Protein AF-A0A392P854-F1 (afdb_monomer_lite)

Organism: NCBI:txid97028

InterPro domains:
  IPR001567 Peptidase M3A/M3B catalytic domain [PF01432] (4-126)
  IPR045090 Peptidase M3A/M3B [PTHR11804] (1-132)

Secondary structure (DSSP, 8-state):
---SSHHHHHHTTSTT-SHHHHHHHHHHHHHHHHHHHHHHHHHHHHHHHHHHTT-S-SPPTTTHHHHHHHHHHHHH---HHHHHHH--HHHHHHHHHHHHHHHH--EEEEEPPPTTS-SSTT--EEEEE-TT-

pLDDT: mean 90.58, std 7.36, range [54.78, 97.81]

Structure (mmCIF, N/CA/C/O backbone):
data_AF-A0A392P854-F1
#
_entry.id   AF-A0A392P854-F1
#
loop_
_atom_site.group_PDB
_atom_site.id
_atom_site.type_symbol
_atom_site.label_atom_id
_atom_site.label_alt_id
_atom_site.label_comp_id
_atom_site.label_asym_id
_atom_site.label_entity_id
_atom_site.label_seq_id
_atom_site.pdbx_PDB_ins_code
_atom_site.Cartn_x
_atom_site.Cartn_y
_atom_site.Cartn_z
_atom_site.occupancy
_atom_site.B_iso_or_equiv
_atom_site.auth_seq_id
_atom_site.auth_comp_id
_atom_site.auth_asym_id
_atom_site.auth_atom_id
_atom_site.pdbx_PDB_model_num
ATOM 1 N N . MET A 1 1 ? -30.033 -16.039 -14.183 1.00 54.78 1 MET A N 1
ATOM 2 C CA . MET A 1 1 ? -28.978 -15.694 -13.203 1.00 54.78 1 MET A CA 1
ATOM 3 C C . MET A 1 1 ? -29.279 -16.467 -11.928 1.00 54.78 1 MET A C 1
ATOM 5 O O . MET A 1 1 ? -30.317 -16.223 -11.338 1.00 54.78 1 MET A O 1
ATOM 9 N N . GLY A 1 2 ? -28.473 -17.480 -11.602 1.00 79.50 2 GLY A N 1
ATOM 10 C CA . GLY A 1 2 ? -28.755 -18.472 -10.547 1.00 79.50 2 GLY A CA 1
ATOM 11 C C . GLY A 1 2 ? -27.971 -18.265 -9.247 1.00 79.50 2 GLY A C 1
ATOM 12 O O . GLY A 1 2 ? -27.661 -19.241 -8.578 1.00 79.50 2 GLY A O 1
ATOM 13 N N . CYS A 1 3 ? -27.589 -17.025 -8.932 1.00 80.94 3 CYS A N 1
ATOM 14 C CA . CYS A 1 3 ? -26.903 -16.664 -7.686 1.00 80.94 3 CYS A CA 1
ATOM 15 C C . CYS A 1 3 ? -27.857 -15.851 -6.802 1.00 80.94 3 CYS A C 1
ATOM 17 O O . CYS A 1 3 ? -28.619 -15.037 -7.323 1.00 80.94 3 CYS A O 1
ATOM 19 N N . GLY A 1 4 ? -27.806 -16.056 -5.485 1.00 89.19 4 GLY A N 1
ATOM 20 C CA . GLY A 1 4 ? -28.710 -15.433 -4.514 1.00 89.19 4 GLY A CA 1
ATOM 21 C C . GLY A 1 4 ? -28.348 -13.992 -4.143 1.00 89.19 4 GLY A C 1
ATOM 22 O O . GLY A 1 4 ? -29.162 -13.287 -3.554 1.00 89.19 4 GLY A O 1
ATOM 23 N N . SER A 1 5 ? -27.142 -13.527 -4.484 1.00 92.19 5 SER A N 1
ATOM 24 C CA . SER A 1 5 ? -26.710 -12.140 -4.276 1.00 92.19 5 SER A CA 1
ATOM 25 C C . SER A 1 5 ? -25.592 -11.729 -5.237 1.00 92.19 5 SER A C 1
ATOM 27 O O . SER A 1 5 ? -24.921 -12.574 -5.837 1.00 92.19 5 SER A O 1
ATOM 29 N N . TYR A 1 6 ? -25.339 -10.420 -5.339 1.00 92.31 6 TYR A N 1
ATOM 30 C CA . TYR A 1 6 ? -24.180 -9.905 -6.075 1.00 92.31 6 TYR A CA 1
ATOM 31 C C . TYR A 1 6 ? -22.851 -10.380 -5.469 1.00 92.31 6 TYR A C 1
ATOM 33 O O . TYR A 1 6 ? -21.911 -10.662 -6.204 1.00 92.31 6 TYR A O 1
ATOM 41 N N . ALA A 1 7 ? -22.780 -10.542 -4.143 1.00 92.56 7 ALA A N 1
ATOM 42 C CA . ALA A 1 7 ? -21.583 -11.057 -3.482 1.00 92.56 7 ALA A CA 1
ATOM 43 C C . ALA A 1 7 ? -21.251 -12.486 -3.940 1.00 92.56 7 ALA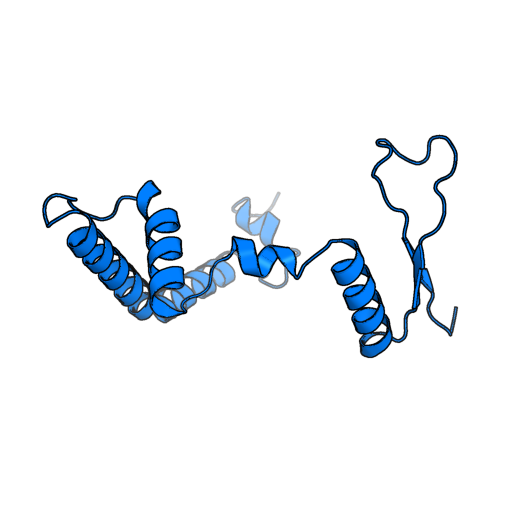 A C 1
ATOM 45 O O . ALA A 1 7 ? -20.091 -12.795 -4.197 1.00 92.56 7 ALA A O 1
ATOM 46 N N . GLU A 1 8 ? -22.257 -13.352 -4.098 1.00 92.00 8 GLU A N 1
ATOM 47 C CA . GLU A 1 8 ? -22.043 -14.703 -4.635 1.00 92.00 8 GLU A CA 1
ATOM 48 C C . GLU A 1 8 ? -21.548 -14.674 -6.079 1.00 92.00 8 GLU A C 1
ATOM 50 O O . GLU A 1 8 ? -20.646 -15.430 -6.429 1.00 92.00 8 GLU A O 1
ATOM 55 N N . LEU A 1 9 ? -22.097 -13.781 -6.904 1.00 92.06 9 LEU A N 1
ATOM 56 C CA . LEU A 1 9 ? -21.651 -13.611 -8.284 1.00 92.06 9 LEU A CA 1
ATOM 57 C C . LEU A 1 9 ? -20.194 -13.123 -8.354 1.00 92.06 9 LEU A C 1
ATOM 59 O O . LEU A 1 9 ? -19.403 -13.669 -9.118 1.00 92.06 9 LEU A O 1
ATOM 63 N N . ALA A 1 10 ? -19.841 -12.124 -7.543 1.00 92.31 10 ALA A N 1
ATOM 64 C CA . ALA A 1 10 ? -18.532 -11.478 -7.557 1.00 92.31 10 ALA A CA 1
ATOM 65 C C . ALA A 1 10 ? -17.408 -12.357 -6.986 1.00 92.31 10 ALA A C 1
ATOM 67 O O . ALA A 1 10 ? -16.269 -12.258 -7.433 1.00 92.31 10 ALA A O 1
ATOM 68 N N . VAL A 1 11 ? -17.706 -13.210 -5.999 1.00 93.12 11 VAL A N 1
ATOM 69 C CA . VAL A 1 11 ? -16.691 -14.049 -5.335 1.00 93.12 11 VAL A CA 1
ATOM 70 C C . VAL A 1 11 ? -16.467 -15.376 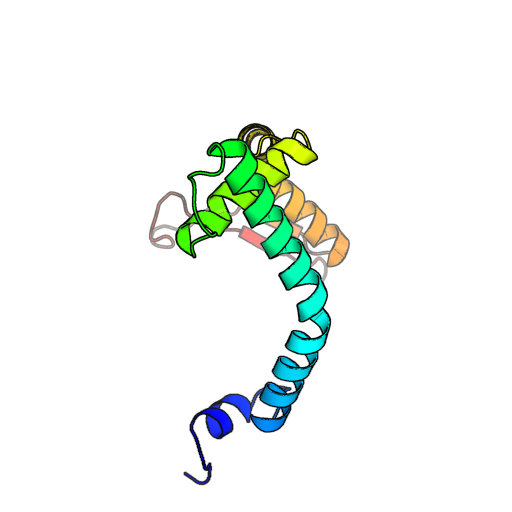-6.064 1.00 93.12 11 VAL A C 1
ATOM 72 O O . VAL A 1 11 ? -15.414 -15.986 -5.904 1.00 93.12 11 VAL A O 1
ATOM 75 N N . LYS A 1 12 ? -17.406 -15.809 -6.911 1.00 89.06 12 LYS A N 1
ATOM 76 C CA . LYS A 1 12 ? -17.329 -17.076 -7.649 1.00 89.06 12 LYS A CA 1
ATOM 77 C C . LYS A 1 12 ? -16.028 -17.307 -8.449 1.00 89.06 12 LYS A C 1
ATOM 79 O O . LYS A 1 12 ? -15.557 -18.440 -8.418 1.00 89.06 12 LYS A O 1
ATOM 84 N N . PRO A 1 13 ? -15.441 -16.319 -9.158 1.00 92.62 13 PRO A N 1
ATOM 85 C CA . PRO A 1 13 ? -14.167 -16.514 -9.859 1.00 92.62 13 PRO A CA 1
ATOM 86 C C . PRO A 1 13 ? -12.930 -16.369 -8.953 1.00 92.62 13 PRO A C 1
ATOM 88 O O . PRO A 1 13 ? -11.818 -16.641 -9.398 1.00 92.62 13 PRO A O 1
ATOM 91 N N . ASN A 1 14 ? -13.094 -15.925 -7.705 1.00 92.62 14 ASN A N 1
ATOM 92 C CA . ASN A 1 14 ? -11.985 -15.648 -6.794 1.00 92.62 14 ASN A CA 1
ATOM 93 C C . ASN A 1 14 ? -11.638 -16.887 -5.958 1.00 92.62 14 ASN A C 1
ATOM 95 O O . ASN A 1 14 ? -12.492 -17.730 -5.695 1.00 92.62 14 ASN A O 1
ATOM 99 N N . MET A 1 15 ? -10.413 -16.940 -5.421 1.00 92.44 15 MET A N 1
ATOM 100 C CA . MET A 1 15 ? -9.962 -18.041 -4.549 1.00 92.44 15 MET A CA 1
ATOM 101 C C . MET A 1 15 ? -10.902 -18.297 -3.359 1.00 92.44 15 MET A C 1
ATOM 103 O O . MET A 1 15 ? -11.135 -19.444 -2.987 1.00 92.44 15 MET A O 1
ATOM 107 N N . ALA A 1 16 ? -11.493 -17.240 -2.789 1.00 90.75 16 ALA A N 1
ATOM 108 C CA . ALA A 1 16 ? -12.403 -17.350 -1.649 1.00 90.75 16 ALA A CA 1
ATOM 109 C C . ALA A 1 16 ? -13.701 -18.123 -1.963 1.00 90.75 16 ALA A C 1
ATOM 111 O O . ALA A 1 16 ? -14.315 -18.648 -1.037 1.00 90.75 16 ALA A O 1
ATOM 112 N N . SER A 1 17 ? -14.107 -18.218 -3.238 1.00 86.12 17 SER A N 1
ATOM 113 C CA . SER A 1 17 ? -15.201 -19.044 -3.790 1.00 86.12 17 SER A CA 1
ATOM 114 C C . SER A 1 17 ? -16.628 -18.830 -3.241 1.00 86.12 17 SER A C 1
ATOM 116 O O . SER A 1 17 ? -17.598 -19.172 -3.914 1.00 86.12 17 SER A O 1
ATOM 118 N N . SER A 1 18 ? -16.807 -18.263 -2.043 1.00 93.06 18 SER A N 1
ATOM 119 C CA . SER A 1 18 ? -18.103 -18.029 -1.403 1.00 93.06 18 SER A CA 1
ATOM 120 C C . SER A 1 18 ? -18.072 -16.827 -0.449 1.00 93.06 18 SER A C 1
ATOM 122 O O . SER A 1 18 ? -17.122 -16.681 0.324 1.00 93.06 18 SER A O 1
ATOM 124 N N . PRO A 1 19 ? -19.144 -16.011 -0.388 1.00 94.06 19 PRO A N 1
ATOM 125 C CA . PRO A 1 19 ? -19.269 -14.935 0.598 1.00 94.06 19 PRO A CA 1
ATOM 126 C C . PRO A 1 19 ? -19.194 -15.411 2.053 1.00 94.06 19 PRO A C 1
ATOM 128 O O . PRO A 1 19 ? -18.756 -14.658 2.919 1.00 94.06 19 PRO A O 1
ATOM 131 N N . LYS A 1 20 ? -19.591 -16.661 2.338 1.00 93.94 20 LYS A N 1
ATOM 132 C CA . LYS A 1 20 ? -19.508 -17.225 3.695 1.00 93.94 20 LYS A CA 1
ATOM 133 C C . LYS A 1 20 ? -18.060 -17.348 4.164 1.00 93.94 20 LYS A C 1
ATOM 135 O O . LYS A 1 20 ? -17.774 -16.986 5.298 1.00 93.94 20 LYS A O 1
ATOM 140 N N . VAL A 1 21 ? -17.168 -17.800 3.278 1.00 95.00 21 VAL A N 1
ATOM 141 C CA . VAL A 1 21 ? -15.726 -17.931 3.548 1.00 95.00 21 VAL A CA 1
ATOM 142 C C . VAL A 1 21 ? -15.099 -16.556 3.780 1.00 95.00 21 VAL A C 1
ATOM 144 O O . VAL A 1 21 ? -14.307 -16.379 4.701 1.00 95.00 21 VAL A O 1
ATOM 147 N N . VAL A 1 22 ? -15.506 -15.555 2.991 1.00 95.25 22 VAL A N 1
ATOM 148 C CA . VAL A 1 22 ? -15.071 -14.163 3.186 1.00 95.25 22 VAL A CA 1
ATOM 149 C C . VAL A 1 22 ? -15.505 -13.650 4.561 1.00 95.25 22 VAL A C 1
ATOM 151 O O . VAL A 1 22 ? -14.689 -13.111 5.302 1.00 95.25 22 VAL A O 1
ATOM 154 N N . MET A 1 23 ? -16.773 -13.847 4.934 1.00 96.62 23 MET A N 1
ATOM 155 C CA . MET A 1 23 ? -17.290 -13.364 6.215 1.00 96.62 23 MET A CA 1
ATOM 156 C C . MET A 1 23 ? -16.625 -14.060 7.407 1.00 96.62 23 MET A C 1
ATOM 158 O O . MET A 1 23 ? -16.264 -13.392 8.373 1.00 96.62 23 MET A O 1
ATOM 162 N N . SER A 1 24 ? -16.424 -15.382 7.347 1.00 96.94 24 SER A N 1
ATOM 163 C CA . SER A 1 24 ? -15.727 -16.105 8.416 1.00 96.94 24 SER A CA 1
ATOM 164 C C . SER A 1 24 ? -14.294 -15.608 8.585 1.00 96.94 24 SER A C 1
ATOM 166 O O . SER A 1 24 ? -13.888 -15.338 9.712 1.00 96.94 24 SER A O 1
ATOM 168 N N . PHE A 1 25 ? -13.573 -15.400 7.478 1.00 96.38 25 PHE A N 1
ATOM 169 C CA . PHE A 1 25 ? -12.217 -14.855 7.497 1.00 96.38 25 PHE A CA 1
ATOM 170 C C . PHE A 1 25 ? -12.166 -13.465 8.151 1.00 96.38 25 PHE A C 1
ATOM 172 O O . PHE A 1 25 ? -11.362 -13.234 9.050 1.00 96.38 25 PHE A O 1
ATOM 179 N N . LEU A 1 26 ? -13.060 -12.549 7.758 1.00 97.19 26 LEU A N 1
ATOM 180 C CA . LEU A 1 26 ? -13.099 -11.193 8.318 1.00 97.19 26 LEU A CA 1
ATOM 181 C C . LEU A 1 26 ? -13.432 -11.186 9.815 1.00 97.19 26 LEU A C 1
ATOM 183 O O . LEU A 1 26 ? -12.822 -10.436 10.577 1.00 97.19 26 LEU A O 1
ATOM 187 N N . LEU A 1 27 ? -14.377 -12.024 10.251 1.00 97.81 27 LEU A N 1
ATOM 188 C CA . LEU A 1 27 ? -14.760 -12.124 11.661 1.00 97.81 27 LEU A CA 1
ATOM 189 C C . LEU A 1 27 ? -13.646 -12.731 12.518 1.00 97.81 27 LEU A C 1
ATOM 191 O O . LEU A 1 27 ? -13.422 -12.276 13.639 1.00 97.81 27 LEU A O 1
ATOM 195 N N . GLU A 1 28 ? -12.943 -13.741 12.012 1.00 97.69 28 GLU A N 1
ATOM 196 C CA . GLU A 1 28 ? -11.800 -14.338 12.701 1.00 97.69 28 GLU A CA 1
ATOM 197 C C . GLU A 1 28 ? -10.636 -13.348 12.798 1.00 97.69 28 GLU A C 1
ATOM 199 O O . GLU A 1 28 ? -10.106 -13.122 13.886 1.00 97.69 28 GLU A O 1
ATOM 204 N N . MET A 1 29 ? -10.314 -12.664 11.697 1.00 97.44 29 MET A N 1
ATOM 205 C CA . MET A 1 29 ? -9.283 -11.630 11.682 1.00 97.44 29 MET A CA 1
ATOM 206 C C . MET A 1 29 ? -9.617 -10.486 12.643 1.00 97.44 29 MET A C 1
ATOM 208 O O . MET A 1 29 ? -8.758 -10.080 13.421 1.00 97.44 29 MET A O 1
ATOM 212 N N . SER A 1 30 ? -10.873 -10.025 12.657 1.00 97.69 30 SER A N 1
ATOM 213 C CA . SER A 1 30 ? -11.351 -8.995 13.585 1.00 97.69 30 SER A CA 1
ATOM 214 C C . SER A 1 30 ? -11.149 -9.402 15.045 1.00 97.69 30 SER A C 1
ATOM 216 O O . SER A 1 30 ? -10.616 -8.610 15.821 1.00 97.69 30 SER A O 1
ATOM 218 N N . LYS A 1 31 ? -11.486 -10.647 15.412 1.00 97.69 31 LYS A N 1
ATOM 219 C CA . LYS A 1 31 ? -11.247 -11.174 16.765 1.00 97.69 31 LYS A CA 1
ATOM 220 C C . LYS A 1 31 ? -9.760 -11.197 17.118 1.00 97.69 31 LYS A C 1
ATOM 222 O O . LYS A 1 31 ? -9.403 -10.813 18.227 1.00 97.69 31 LYS A O 1
ATOM 227 N N . MET A 1 32 ? -8.897 -11.605 16.185 1.00 97.31 32 MET A N 1
ATOM 228 C CA . MET A 1 32 ? -7.449 -11.663 16.413 1.00 97.31 32 MET A CA 1
ATOM 229 C C . MET A 1 32 ? -6.834 -10.278 16.657 1.00 97.31 32 MET A C 1
ATOM 231 O O . MET A 1 32 ? -5.991 -10.130 17.541 1.00 97.31 32 MET A O 1
ATOM 235 N N . VAL A 1 33 ? -7.260 -9.253 15.911 1.00 97.50 33 VAL A N 1
ATOM 236 C CA . VAL A 1 33 ? -6.683 -7.899 16.026 1.00 97.50 33 VAL A CA 1
ATOM 237 C C . VAL A 1 33 ? -7.359 -7.021 17.085 1.00 97.50 33 VAL A C 1
ATOM 239 O O . VAL A 1 33 ? -6.803 -5.986 17.451 1.00 97.50 33 VAL A O 1
ATOM 242 N N . GLN A 1 34 ? -8.525 -7.415 17.613 1.00 97.50 34 GLN A N 1
ATOM 243 C CA . GLN A 1 34 ? -9.346 -6.587 18.510 1.00 97.50 34 GLN A CA 1
ATOM 244 C C . GLN A 1 34 ? -8.583 -6.087 19.743 1.00 97.50 34 GLN A C 1
ATOM 246 O O . GLN A 1 34 ? -8.670 -4.905 20.089 1.00 97.50 34 GLN A O 1
ATOM 251 N N . ALA A 1 35 ? -7.832 -6.972 20.403 1.00 97.25 35 ALA A N 1
ATOM 252 C CA . ALA A 1 35 ? -7.087 -6.624 21.609 1.00 97.25 35 ALA A CA 1
ATOM 253 C C . ALA A 1 35 ? -6.028 -5.548 21.323 1.00 97.25 35 ALA A C 1
ATOM 255 O O . ALA A 1 35 ? -5.956 -4.547 22.036 1.00 97.25 35 ALA A O 1
ATOM 256 N N . LYS A 1 36 ? -5.264 -5.713 20.235 1.00 96.38 36 LYS A N 1
ATOM 257 C CA . LYS A 1 36 ? -4.232 -4.757 19.812 1.00 96.38 36 LYS A CA 1
ATOM 258 C C . LYS A 1 36 ? -4.823 -3.431 19.349 1.00 96.38 36 LYS A C 1
ATOM 260 O O . LYS A 1 36 ? -4.359 -2.384 19.778 1.00 96.38 36 LYS A O 1
ATOM 265 N N . SER A 1 37 ? -5.900 -3.467 18.570 1.00 94.31 37 SER A N 1
ATOM 266 C CA . SER A 1 37 ? -6.602 -2.254 18.136 1.00 94.31 37 SER A CA 1
ATOM 267 C C . SER A 1 37 ? -7.143 -1.445 19.324 1.00 94.31 37 SER A C 1
ATOM 269 O O . SER A 1 37 ? -7.018 -0.223 19.357 1.00 94.31 37 SER A O 1
ATOM 271 N N . THR A 1 38 ? -7.682 -2.119 20.345 1.00 95.38 38 THR A N 1
ATOM 272 C CA . THR A 1 38 ? -8.172 -1.456 21.565 1.00 95.38 38 THR A CA 1
ATOM 273 C C . THR A 1 38 ? -7.023 -0.858 22.384 1.00 95.38 38 THR A C 1
ATOM 275 O O . THR A 1 38 ? -7.152 0.241 22.925 1.00 95.38 38 THR A O 1
ATOM 278 N N . GLU A 1 39 ? -5.888 -1.558 22.473 1.00 95.19 39 GLU A N 1
ATOM 279 C CA . GLU A 1 39 ? -4.662 -1.049 23.098 1.00 95.19 39 GLU A CA 1
ATOM 280 C C . GLU A 1 39 ? -4.180 0.235 22.401 1.00 95.19 39 GLU A C 1
ATOM 282 O O . GLU A 1 39 ? -3.992 1.257 23.061 1.00 95.19 39 GLU A O 1
ATOM 287 N N . GLU A 1 40 ? -4.069 0.218 21.071 1.00 93.12 40 GLU A N 1
ATOM 288 C CA . GLU A 1 40 ? -3.643 1.365 20.262 1.00 93.12 40 GLU A CA 1
ATOM 289 C C . GLU A 1 40 ? -4.594 2.563 20.392 1.00 93.12 40 GLU A C 1
ATOM 291 O O . GLU A 1 40 ? -4.144 3.689 20.618 1.00 93.12 40 GLU A O 1
ATOM 296 N N . LEU A 1 41 ? -5.910 2.335 20.345 1.00 92.38 41 LEU A N 1
ATOM 297 C CA . LEU A 1 41 ? -6.910 3.395 20.506 1.00 92.38 41 LEU A CA 1
ATOM 298 C C . LEU A 1 41 ? -6.817 4.063 21.887 1.00 92.38 41 LEU A C 1
ATOM 300 O O . LEU A 1 41 ? -6.903 5.290 22.012 1.00 92.38 41 LEU A O 1
ATOM 304 N N . ASN A 1 42 ? -6.610 3.264 22.937 1.00 92.75 42 ASN A N 1
ATOM 305 C CA . ASN A 1 42 ? -6.431 3.768 24.295 1.00 92.75 42 ASN A CA 1
ATOM 306 C C . ASN A 1 42 ? -5.138 4.579 24.431 1.00 92.75 42 ASN A C 1
ATOM 308 O O . ASN A 1 42 ? -5.138 5.618 25.096 1.00 92.75 42 ASN A O 1
ATOM 312 N N . LEU A 1 43 ? -4.050 4.136 23.797 1.00 92.19 43 LEU A N 1
ATOM 313 C CA . LEU A 1 43 ? -2.787 4.872 23.761 1.00 92.19 43 LEU A CA 1
ATOM 314 C C . LEU A 1 43 ? -2.945 6.225 23.056 1.00 92.19 43 LEU A C 1
ATOM 316 O O . LEU A 1 43 ? -2.550 7.246 23.617 1.00 92.19 43 LEU A O 1
ATOM 320 N N . LEU A 1 44 ? -3.595 6.259 21.889 1.00 92.50 44 LEU A N 1
ATOM 321 C CA . LEU A 1 44 ? -3.873 7.502 21.162 1.00 92.50 44 LEU A CA 1
ATOM 322 C C . LEU A 1 44 ? -4.770 8.451 21.963 1.00 92.50 44 LEU A C 1
ATOM 324 O O . LEU A 1 44 ? -4.510 9.653 22.019 1.00 92.50 44 LEU A O 1
ATOM 328 N N . THR A 1 45 ? -5.793 7.919 22.634 1.00 91.19 45 THR A N 1
ATOM 329 C CA . THR A 1 45 ? -6.695 8.716 23.478 1.00 91.19 45 THR A CA 1
ATOM 330 C C . THR A 1 45 ? -5.950 9.339 24.661 1.00 91.19 45 THR A C 1
ATOM 332 O O . THR A 1 45 ? -6.135 10.522 24.952 1.00 91.19 45 THR A O 1
ATOM 335 N N . LYS A 1 46 ? -5.070 8.578 25.327 1.00 90.88 46 LYS A N 1
ATOM 336 C CA . LYS A 1 46 ? -4.208 9.098 26.402 1.00 90.88 46 LYS A CA 1
ATOM 337 C C . LYS A 1 46 ? -3.262 10.176 25.883 1.00 90.88 46 LYS A C 1
ATOM 339 O O . LYS A 1 46 ? -3.232 11.270 26.438 1.00 90.88 46 LYS A O 1
ATOM 344 N N . PHE A 1 47 ? -2.583 9.910 24.770 1.00 91.56 47 PHE A N 1
ATOM 345 C CA . PHE A 1 47 ? -1.659 10.855 24.150 1.00 91.56 47 PHE A CA 1
ATOM 346 C C . PHE A 1 47 ? -2.344 12.174 23.757 1.00 91.56 47 PHE A C 1
ATOM 348 O O . PHE A 1 47 ? -1.818 13.258 24.009 1.00 91.56 47 PHE A O 1
ATOM 355 N N . LYS A 1 48 ? -3.567 12.110 23.214 1.00 91.00 48 LYS A N 1
ATOM 356 C CA . LYS A 1 48 ? -4.394 13.295 22.950 1.00 91.00 48 LYS A CA 1
ATOM 357 C C . LYS A 1 48 ? -4.693 14.080 24.232 1.00 91.00 48 LYS A C 1
ATOM 359 O O . LYS A 1 48 ? -4.531 15.300 24.251 1.00 91.00 48 LYS A O 1
ATOM 364 N N . ARG A 1 49 ? -5.114 13.404 25.307 1.00 89.50 49 ARG A N 1
ATOM 365 C CA . ARG A 1 49 ? -5.434 14.050 26.595 1.00 89.50 49 ARG A CA 1
ATOM 366 C C . ARG A 1 49 ? -4.220 14.734 27.220 1.00 89.50 49 ARG A C 1
ATOM 368 O O . ARG A 1 49 ? -4.363 15.845 27.726 1.00 89.50 49 ARG A O 1
ATOM 375 N N . GLU A 1 50 ? -3.044 14.119 27.129 1.00 89.19 50 GLU A N 1
ATOM 376 C CA . GLU A 1 50 ? -1.778 14.704 27.584 1.00 89.19 50 GLU A CA 1
ATOM 377 C C . GLU A 1 50 ? -1.433 15.987 26.816 1.00 89.19 50 GLU A C 1
ATOM 379 O O . GLU A 1 50 ? -1.035 16.982 27.418 1.00 89.19 50 GLU A O 1
ATOM 384 N N . LYS A 1 51 ? -1.631 16.001 25.492 1.00 87.38 51 LYS A N 1
ATOM 385 C CA . LYS A 1 51 ? -1.294 17.152 24.637 1.00 87.38 51 LYS A CA 1
ATOM 386 C C . LYS A 1 51 ? -2.303 18.297 24.706 1.00 87.38 51 LYS A C 1
ATOM 388 O O . LYS A 1 51 ? -1.907 19.448 24.563 1.00 87.38 51 LYS A O 1
ATOM 393 N N . CYS A 1 52 ? -3.581 18.002 24.932 1.00 83.62 52 CYS A N 1
ATOM 394 C CA . CYS A 1 52 ? -4.650 19.004 24.986 1.00 83.62 52 CYS A CA 1
ATOM 395 C C . CYS A 1 52 ? -5.055 19.407 26.415 1.00 83.62 52 CYS A C 1
ATOM 397 O O . CYS A 1 52 ? -6.018 20.147 26.574 1.00 83.62 52 CYS A O 1
ATOM 399 N N . GLY A 1 53 ? -4.362 18.933 27.457 1.00 69.94 53 GLY A N 1
ATOM 400 C CA . GLY A 1 53 ? -4.623 19.350 28.839 1.00 69.94 53 GLY A CA 1
ATOM 401 C C . GLY A 1 53 ? -5.935 18.817 29.426 1.00 69.94 53 GLY A C 1
ATOM 402 O O . GLY A 1 53 ? -6.666 19.565 30.065 1.00 69.94 53 GLY A O 1
ATOM 403 N N . HIS A 1 54 ? -6.249 17.533 29.211 1.00 64.81 54 HIS A N 1
ATOM 404 C CA . HIS A 1 54 ? -7.456 16.828 29.696 1.00 64.81 54 HIS A CA 1
ATOM 405 C C . HIS A 1 54 ? -8.821 17.386 29.231 1.00 64.81 54 HIS A C 1
ATOM 407 O O . HIS A 1 54 ? -9.833 16.711 29.401 1.00 64.81 54 HIS A O 1
ATOM 413 N N . SER A 1 55 ? -8.867 18.547 28.574 1.00 65.38 55 SER A N 1
ATOM 414 C CA . SER A 1 55 ? -10.077 19.165 28.010 1.00 65.38 55 SER A CA 1
ATOM 415 C C . SER A 1 55 ? -10.405 18.698 26.584 1.00 65.38 55 SER A C 1
ATOM 417 O O . SER A 1 55 ? -11.485 18.978 26.074 1.00 65.38 55 SER A O 1
ATOM 419 N N . GLY A 1 56 ? -9.502 17.947 25.941 1.00 64.19 56 GLY A N 1
ATOM 420 C CA . GLY A 1 56 ? -9.605 17.532 24.533 1.00 64.19 56 GLY A CA 1
ATOM 421 C C . GLY A 1 56 ? -10.684 16.490 24.196 1.00 64.19 56 GLY A C 1
ATOM 422 O O . GLY A 1 56 ? -10.812 16.124 23.026 1.00 64.19 56 GLY A O 1
ATOM 423 N N . GLY A 1 57 ? -11.449 16.007 25.180 1.00 76.56 57 GLY A N 1
ATOM 424 C CA . GLY A 1 57 ? -12.498 15.002 24.982 1.00 76.56 57 GLY A CA 1
ATOM 425 C C . GLY A 1 57 ? -11.983 13.662 24.440 1.00 76.56 57 GLY A C 1
ATOM 426 O O . GLY A 1 57 ? -10.791 13.350 24.517 1.00 76.56 57 GLY A O 1
ATOM 427 N N . ASP A 1 58 ? -12.896 12.855 23.901 1.00 84.12 58 ASP A N 1
ATOM 428 C CA . ASP A 1 58 ? -12.569 11.558 23.301 1.00 84.12 58 ASP A CA 1
ATOM 429 C C . ASP A 1 58 ? -11.951 11.703 21.904 1.00 84.12 58 ASP A C 1
ATOM 431 O O . ASP A 1 58 ? -12.079 12.739 21.240 1.00 84.12 58 ASP A O 1
ATOM 435 N N . LEU A 1 59 ? -11.238 10.665 21.460 1.00 88.56 59 LEU A N 1
ATOM 436 C CA . LEU A 1 59 ? -10.655 10.611 20.121 1.00 88.56 59 LEU A CA 1
ATOM 437 C C . LEU A 1 59 ? -11.775 10.583 19.071 1.00 88.56 59 LEU A C 1
ATOM 439 O O . LEU A 1 59 ? -12.691 9.764 19.149 1.00 88.56 59 LEU A O 1
ATOM 443 N N . ARG A 1 60 ? -11.718 11.488 18.092 1.00 90.94 60 ARG A N 1
ATOM 444 C CA . ARG A 1 60 ? -12.668 11.535 16.974 1.00 90.94 60 ARG A CA 1
ATOM 445 C C . ARG A 1 60 ? -12.044 10.903 15.727 1.00 90.94 60 ARG A C 1
ATOM 447 O O . ARG A 1 60 ? -10.822 10.886 15.612 1.00 90.94 60 ARG A O 1
ATOM 454 N N . PRO A 1 61 ? -12.845 10.443 14.752 1.00 90.12 61 PRO A N 1
ATOM 455 C CA . PRO A 1 61 ? -12.313 9.789 13.552 1.00 90.12 61 PRO A CA 1
ATOM 456 C C . PRO A 1 61 ? -11.311 10.633 12.744 1.00 90.12 61 PRO A C 1
ATOM 458 O O . PRO A 1 61 ? -10.409 10.089 12.121 1.00 90.12 61 PRO A O 1
ATOM 461 N N . TRP A 1 62 ? -11.428 11.965 12.767 1.00 90.00 62 TRP A N 1
ATOM 462 C CA . TRP A 1 62 ? -10.485 12.866 12.086 1.00 90.00 62 TRP A CA 1
ATOM 463 C C . TRP A 1 62 ? -9.191 13.126 12.878 1.00 90.00 62 TRP A C 1
ATOM 465 O O . TRP A 1 62 ? -8.230 13.651 12.320 1.00 90.00 62 TRP A O 1
ATOM 475 N N . ASP A 1 63 ? -9.152 12.768 14.164 1.00 91.44 63 ASP A N 1
ATOM 476 C CA . ASP A 1 63 ? -7.995 12.979 15.039 1.00 91.44 63 ASP A CA 1
ATOM 477 C C . ASP A 1 63 ? -6.935 11.880 14.851 1.00 91.44 63 ASP A C 1
ATOM 479 O O . ASP A 1 63 ? -5.738 12.123 15.017 1.00 91.44 63 ASP A O 1
ATOM 483 N N . GLU A 1 64 ? -7.364 10.664 14.508 1.00 91.00 64 GLU A N 1
ATOM 484 C CA . GLU A 1 64 ? -6.544 9.450 14.544 1.00 91.00 64 GLU A CA 1
ATOM 485 C C . GLU A 1 64 ? -5.224 9.594 13.775 1.00 91.00 64 GLU A C 1
ATOM 487 O O . GLU A 1 64 ? -4.151 9.377 14.343 1.00 91.00 64 GLU A O 1
ATOM 492 N N . ALA A 1 65 ? -5.275 10.025 12.511 1.00 91.88 65 ALA A N 1
ATOM 493 C CA . ALA A 1 65 ? -4.086 10.160 11.667 1.00 91.88 65 ALA A CA 1
ATOM 494 C C . ALA A 1 65 ? -3.091 11.201 12.212 1.00 91.88 65 ALA A C 1
ATOM 496 O O . ALA A 1 65 ? -1.873 10.983 12.195 1.00 91.88 65 ALA A O 1
ATOM 497 N N . TYR A 1 66 ? -3.604 12.316 12.736 1.00 91.75 66 TYR A N 1
ATOM 498 C CA . TYR A 1 66 ? -2.790 13.395 13.288 1.00 91.75 66 TYR A CA 1
ATOM 499 C C . TYR A 1 66 ? -2.048 12.947 14.553 1.00 91.75 66 TYR A C 1
ATOM 501 O O . TYR A 1 66 ? -0.816 13.018 14.616 1.00 91.75 66 TYR A O 1
ATOM 509 N N . TYR A 1 67 ? -2.773 12.409 15.541 1.00 92.50 67 TYR A N 1
ATOM 510 C CA . TYR A 1 67 ? -2.158 11.959 16.792 1.00 92.50 67 TYR A CA 1
ATOM 511 C C . TYR A 1 67 ? -1.289 10.718 16.597 1.00 92.50 67 TYR A C 1
ATOM 513 O O . TYR A 1 67 ? -0.257 10.619 17.254 1.00 92.50 67 TYR A O 1
ATOM 521 N N . THR A 1 68 ? -1.621 9.826 15.659 1.00 92.38 68 THR A N 1
ATOM 522 C CA . THR A 1 68 ? -0.757 8.688 15.307 1.00 92.38 68 THR A CA 1
ATOM 523 C C . THR A 1 68 ? 0.592 9.161 14.783 1.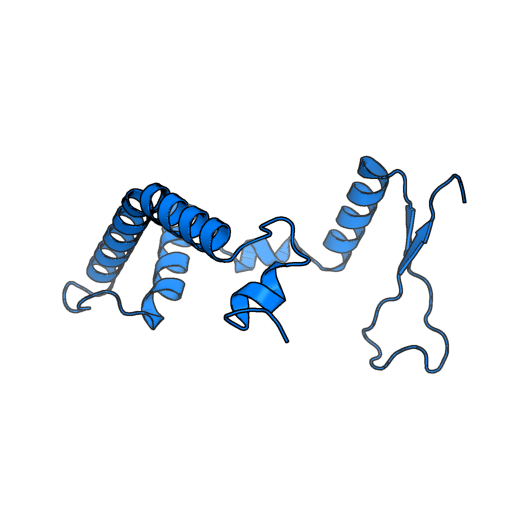00 92.38 68 THR A C 1
ATOM 525 O O . THR A 1 68 ? 1.633 8.662 15.211 1.00 92.38 68 THR A O 1
ATOM 528 N N . THR A 1 69 ? 0.598 10.153 13.892 1.00 90.25 69 THR A N 1
ATOM 529 C CA . THR A 1 69 ? 1.836 10.709 13.330 1.00 90.25 69 THR A CA 1
ATOM 530 C C . THR A 1 69 ? 2.666 11.392 14.415 1.00 90.25 69 THR A C 1
ATOM 532 O O . THR A 1 69 ? 3.859 11.116 14.553 1.00 90.25 69 THR A O 1
ATOM 535 N N . MET A 1 70 ? 2.031 12.220 15.248 1.00 90.44 70 MET A N 1
ATOM 536 C CA . MET A 1 70 ? 2.705 12.915 16.345 1.00 90.44 70 MET A CA 1
ATOM 537 C C . MET A 1 70 ? 3.236 11.943 17.414 1.00 90.44 70 MET A C 1
ATOM 539 O O . MET A 1 70 ? 4.346 12.130 17.920 1.00 90.44 70 MET A O 1
ATOM 543 N N . MET A 1 71 ? 2.489 10.882 17.734 1.00 91.06 71 MET A N 1
ATOM 544 C CA . MET A 1 71 ? 2.914 9.842 18.672 1.00 91.06 71 MET A CA 1
ATOM 545 C C . MET A 1 71 ? 4.111 9.068 18.113 1.00 91.06 71 MET A C 1
ATOM 547 O O . MET A 1 71 ? 5.126 8.955 18.796 1.00 91.06 71 MET A O 1
ATOM 551 N N . LYS A 1 72 ? 4.047 8.605 16.856 1.00 89.50 72 LYS A N 1
ATOM 552 C CA . LYS A 1 72 ? 5.163 7.910 16.193 1.00 89.50 72 LYS A CA 1
ATOM 553 C C . LYS A 1 72 ? 6.415 8.779 16.139 1.00 89.50 72 LYS A C 1
ATOM 555 O O . LYS A 1 72 ? 7.494 8.301 16.477 1.00 89.50 72 LYS A O 1
ATOM 560 N N . SER A 1 73 ? 6.277 10.054 15.778 1.00 88.06 73 SER A N 1
ATOM 561 C CA . SER A 1 73 ? 7.412 10.981 15.756 1.00 88.06 73 SER A CA 1
ATOM 562 C C . SER A 1 73 ? 8.017 11.175 17.153 1.00 88.06 73 SER A C 1
ATOM 564 O O . SER A 1 73 ? 9.237 11.145 17.300 1.00 88.06 73 SER A O 1
ATOM 566 N N . SER A 1 74 ? 7.182 11.254 18.197 1.00 86.88 74 SER A N 1
ATOM 567 C CA . SER A 1 74 ? 7.640 11.369 19.591 1.00 86.88 74 SER A CA 1
ATOM 568 C C . SER A 1 74 ? 8.364 10.109 20.086 1.00 86.88 74 SER A C 1
ATOM 570 O O . SER A 1 74 ? 9.389 10.214 20.756 1.00 86.88 74 SER A O 1
ATOM 572 N N . VAL A 1 75 ? 7.849 8.919 19.754 1.00 86.88 75 VAL A N 1
ATOM 573 C CA . VAL A 1 75 ? 8.398 7.626 20.204 1.00 86.88 75 VAL A CA 1
ATOM 574 C C . VAL A 1 75 ? 9.687 7.278 19.461 1.00 86.88 75 VAL A C 1
ATOM 576 O O . VAL A 1 75 ? 10.684 6.921 20.084 1.00 86.88 75 VAL A O 1
ATOM 579 N N . TYR A 1 76 ? 9.683 7.397 18.134 1.00 85.75 76 TYR A N 1
ATOM 580 C CA . TYR A 1 76 ? 10.797 6.965 17.288 1.00 85.75 76 TYR A CA 1
ATOM 581 C C . TYR A 1 76 ? 11.809 8.075 16.995 1.00 85.75 76 TYR A C 1
ATOM 583 O O . TYR A 1 76 ? 12.816 7.808 16.345 1.00 85.75 76 TYR A O 1
ATOM 591 N N . LYS A 1 77 ? 11.555 9.312 17.456 1.00 85.25 77 LYS A N 1
ATOM 592 C CA . LYS A 1 77 ? 12.363 10.511 17.154 1.00 85.25 77 LYS A CA 1
ATOM 593 C C . LYS A 1 77 ? 12.654 10.647 15.656 1.00 85.25 77 LYS A C 1
ATOM 595 O O . LYS A 1 77 ? 13.744 11.045 15.253 1.00 85.25 77 LYS A O 1
ATOM 600 N N . LEU A 1 78 ? 11.672 10.268 14.843 1.00 82.06 78 LEU A N 1
ATOM 601 C CA . LEU A 1 78 ? 11.774 10.231 13.395 1.00 82.06 78 LEU A CA 1
ATOM 602 C C . LEU A 1 78 ? 10.933 11.361 12.812 1.00 82.06 78 LEU A C 1
ATOM 604 O O . LEU A 1 78 ? 9.753 11.509 13.147 1.00 82.06 78 LEU A O 1
ATOM 608 N N . ASP A 1 79 ? 11.545 12.132 11.922 1.00 84.00 79 ASP A N 1
ATOM 609 C CA . ASP A 1 79 ? 10.857 13.140 11.131 1.00 84.00 79 ASP A CA 1
ATOM 610 C C . ASP A 1 79 ? 10.627 12.600 9.718 1.00 84.00 79 ASP A C 1
ATOM 612 O O . ASP A 1 79 ? 11.569 12.329 8.970 1.00 84.00 79 ASP A O 1
ATOM 616 N N . SER A 1 80 ? 9.356 12.440 9.350 1.00 84.25 80 SER A N 1
ATOM 617 C CA . SER A 1 80 ? 8.960 11.960 8.025 1.00 84.25 80 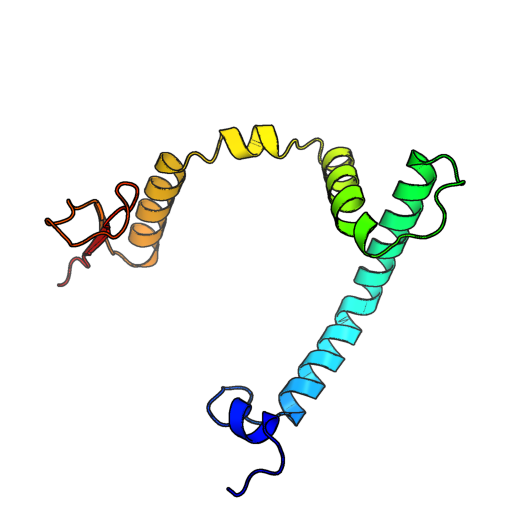SER A CA 1
ATOM 618 C C . SER A 1 80 ? 9.491 12.830 6.880 1.00 84.25 80 SER A C 1
ATOM 620 O O . SER A 1 80 ? 9.784 12.298 5.813 1.00 84.25 80 SER A O 1
ATOM 622 N N . SER A 1 81 ? 9.661 14.138 7.097 1.00 85.50 81 SER A N 1
ATOM 623 C CA . SER A 1 81 ? 10.193 15.061 6.089 1.00 85.50 81 SER A CA 1
ATOM 624 C C . SER A 1 81 ? 11.686 14.827 5.849 1.00 85.50 81 SER A C 1
ATOM 626 O O . SER A 1 81 ? 12.135 14.779 4.703 1.00 85.50 81 SER A O 1
ATOM 628 N N . VAL A 1 82 ? 12.439 14.573 6.924 1.00 88.56 82 VAL A N 1
ATOM 629 C CA . VAL A 1 82 ? 13.859 14.216 6.853 1.00 88.56 82 VAL A CA 1
ATOM 630 C C . VAL A 1 82 ? 14.017 12.869 6.163 1.00 88.56 82 VAL A C 1
ATOM 632 O O . VAL A 1 82 ? 14.820 12.754 5.243 1.00 88.56 82 VAL A O 1
ATOM 635 N N . VAL A 1 83 ? 13.212 11.867 6.526 1.00 89.00 83 VAL A N 1
ATOM 636 C CA . VAL A 1 83 ? 13.232 10.553 5.862 1.00 89.00 83 VAL A CA 1
ATOM 637 C C . VAL A 1 83 ? 12.935 10.691 4.371 1.00 89.00 83 VAL A C 1
ATOM 639 O O . VAL A 1 83 ? 13.678 10.149 3.559 1.00 89.00 83 VAL A O 1
ATOM 642 N N . ALA A 1 84 ? 11.911 11.461 3.995 1.00 90.25 84 ALA A N 1
ATOM 643 C CA . ALA A 1 84 ? 11.540 11.670 2.597 1.00 90.25 84 ALA A CA 1
ATOM 644 C C . ALA A 1 84 ? 12.688 12.249 1.749 1.00 90.25 84 ALA A C 1
ATOM 646 O O . ALA A 1 84 ? 12.806 11.899 0.576 1.00 90.25 84 ALA A O 1
ATOM 647 N N . SER A 1 85 ? 13.577 13.061 2.338 1.00 92.38 85 SER A N 1
ATOM 648 C CA . SER A 1 85 ? 14.745 13.616 1.635 1.00 92.38 85 SER A CA 1
ATOM 649 C C . SER A 1 85 ? 15.734 12.550 1.137 1.00 92.38 85 SER A C 1
ATOM 651 O O . SER A 1 85 ? 16.412 12.765 0.133 1.00 92.38 85 SER A O 1
ATOM 653 N N . TYR A 1 86 ? 15.772 11.375 1.776 1.00 93.12 86 TYR A N 1
ATOM 654 C CA . TYR A 1 86 ? 16.608 10.248 1.352 1.00 93.12 86 TYR A CA 1
ATOM 655 C C . TYR A 1 86 ? 15.976 9.415 0.223 1.00 93.12 86 TYR A C 1
ATOM 657 O O . TYR A 1 86 ? 16.685 8.674 -0.457 1.00 93.12 86 TYR A O 1
ATOM 665 N N . PHE A 1 87 ? 14.665 9.540 -0.012 1.00 95.06 87 PHE A N 1
ATOM 666 C CA . PHE A 1 87 ? 13.912 8.760 -1.002 1.00 95.06 87 PHE A CA 1
ATOM 667 C C . PHE A 1 87 ? 13.616 9.576 -2.266 1.00 95.06 87 PHE A C 1
ATOM 669 O O . PHE A 1 87 ? 12.464 9.732 -2.678 1.00 95.06 87 PHE A O 1
ATOM 676 N N . SER A 1 88 ? 14.662 10.105 -2.909 1.00 95.50 88 SER A N 1
ATOM 677 C CA . SER A 1 88 ? 14.499 10.763 -4.209 1.00 95.50 88 SER A CA 1
ATOM 678 C C . SER A 1 88 ? 13.994 9.771 -5.263 1.00 95.50 88 SER A C 1
ATOM 680 O O . SER A 1 88 ? 14.363 8.594 -5.271 1.00 95.50 88 SER A O 1
ATOM 682 N N . LEU A 1 89 ? 13.159 10.247 -6.192 1.00 93.19 89 LEU A N 1
ATOM 683 C CA . LEU A 1 89 ? 12.570 9.396 -7.230 1.00 93.19 89 LEU A CA 1
ATOM 684 C C . LEU A 1 89 ? 13.639 8.656 -8.052 1.00 93.19 89 LEU A C 1
ATOM 686 O O . LEU A 1 89 ? 13.471 7.475 -8.348 1.00 93.19 89 LEU A O 1
ATOM 690 N N . SER A 1 90 ? 14.747 9.324 -8.389 1.00 92.38 90 SER A N 1
ATOM 691 C CA . SER A 1 90 ? 15.859 8.717 -9.128 1.00 92.38 90 SER A CA 1
ATOM 692 C C . SER A 1 90 ? 16.462 7.534 -8.374 1.00 92.38 90 SER A C 1
ATOM 694 O O . SER A 1 90 ? 16.577 6.449 -8.942 1.00 92.38 90 SER A O 1
ATOM 696 N N . ASN A 1 91 ? 16.760 7.717 -7.085 1.00 95.06 91 ASN A N 1
ATOM 697 C CA . ASN A 1 91 ? 17.387 6.691 -6.255 1.00 95.06 91 ASN A CA 1
ATOM 698 C C . ASN A 1 91 ? 16.428 5.517 -6.021 1.00 95.06 91 ASN A C 1
ATOM 700 O O . ASN A 1 91 ? 16.840 4.360 -6.050 1.00 95.06 91 ASN A O 1
ATOM 704 N N . CYS A 1 92 ? 15.133 5.796 -5.848 1.00 95.50 92 CYS A N 1
ATOM 705 C CA . CYS A 1 92 ? 14.102 4.766 -5.724 1.00 95.50 92 CYS A CA 1
ATOM 706 C C . CYS A 1 92 ? 13.980 3.916 -6.999 1.00 95.50 92 CYS A C 1
ATOM 708 O O . CYS A 1 92 ? 13.884 2.692 -6.912 1.00 95.50 92 CYS A O 1
ATOM 710 N N . ILE A 1 93 ? 14.024 4.537 -8.186 1.00 94.06 93 ILE A N 1
ATOM 711 C CA . ILE A 1 93 ? 14.000 3.814 -9.467 1.00 94.06 93 ILE A CA 1
ATOM 712 C C . ILE A 1 93 ? 15.262 2.960 -9.631 1.00 94.06 93 ILE A C 1
ATOM 714 O O . ILE A 1 93 ? 15.174 1.819 -10.080 1.00 94.06 93 ILE A O 1
ATOM 718 N N . GLU A 1 94 ? 16.436 3.472 -9.268 1.00 94.44 94 GLU A N 1
ATOM 719 C CA . GLU A 1 94 ? 17.681 2.694 -9.302 1.00 94.44 94 GLU A CA 1
ATOM 720 C C . GLU A 1 94 ? 17.644 1.505 -8.340 1.00 94.44 94 GLU A C 1
ATOM 722 O O . GLU A 1 94 ? 17.954 0.383 -8.744 1.00 94.44 94 GLU A O 1
ATOM 727 N N . GLY A 1 95 ? 17.176 1.714 -7.107 1.00 95.31 95 GLY A N 1
ATOM 728 C CA . GLY A 1 95 ? 16.962 0.640 -6.139 1.00 95.31 95 GLY A CA 1
ATOM 729 C C . GLY A 1 95 ? 16.000 -0.427 -6.665 1.00 95.31 95 GLY A C 1
ATOM 730 O O . GLY A 1 95 ? 16.290 -1.620 -6.575 1.00 95.31 95 GLY A O 1
ATOM 731 N N . LEU A 1 96 ? 14.902 -0.016 -7.307 1.00 94.88 96 LEU A N 1
ATOM 732 C CA . LEU A 1 96 ? 13.964 -0.936 -7.950 1.00 94.88 96 LEU A CA 1
ATOM 733 C C . LEU A 1 96 ? 14.639 -1.772 -9.050 1.00 94.88 96 LEU A C 1
ATOM 735 O O . LEU A 1 96 ? 14.415 -2.979 -9.108 1.00 94.88 96 LEU A O 1
ATOM 739 N N . LYS A 1 97 ? 15.497 -1.176 -9.892 1.00 94.75 97 LYS A N 1
ATOM 740 C CA . LYS A 1 97 ? 16.247 -1.918 -10.927 1.00 94.75 97 LYS A CA 1
ATOM 741 C C . LYS A 1 97 ? 17.142 -2.996 -10.320 1.00 94.75 97 LYS A C 1
ATOM 743 O O . LYS A 1 97 ? 17.213 -4.098 -10.859 1.00 94.75 97 LYS A O 1
ATOM 748 N N . VAL A 1 98 ? 17.808 -2.687 -9.206 1.00 95.75 98 VAL A N 1
ATOM 749 C CA . VAL A 1 98 ? 18.652 -3.651 -8.485 1.00 95.75 98 VAL A CA 1
ATOM 750 C C . VAL A 1 98 ? 17.809 -4.799 -7.932 1.00 95.75 98 VAL A C 1
ATOM 752 O O . VAL A 1 98 ? 18.173 -5.959 -8.119 1.00 95.75 98 VAL A O 1
ATOM 755 N N . LEU A 1 99 ? 16.666 -4.497 -7.310 1.00 96.00 99 LEU A N 1
ATOM 756 C CA . LEU A 1 99 ? 15.760 -5.512 -6.767 1.00 96.00 99 LEU A CA 1
ATOM 757 C C . LEU A 1 99 ? 15.210 -6.431 -7.859 1.00 96.00 99 LEU A C 1
ATOM 759 O O . LEU A 1 99 ? 15.262 -7.647 -7.707 1.00 96.00 99 LEU A O 1
ATOM 763 N N . VAL A 1 100 ? 14.736 -5.866 -8.971 1.00 95.06 100 VAL A N 1
ATOM 764 C CA . VAL A 1 100 ? 14.171 -6.647 -10.082 1.00 95.06 100 VAL A CA 1
ATOM 765 C C . VAL A 1 100 ? 15.227 -7.555 -10.709 1.00 95.06 100 VAL A C 1
ATOM 767 O O . VAL A 1 100 ? 14.962 -8.735 -10.931 1.00 95.06 100 VAL A O 1
ATOM 770 N N . LYS A 1 101 ? 16.449 -7.049 -10.905 1.00 94.81 101 LYS A N 1
ATOM 771 C CA . LYS A 1 101 ? 17.565 -7.860 -11.401 1.00 94.81 101 LYS A CA 1
ATOM 772 C C . LYS A 1 101 ? 17.938 -8.980 -10.433 1.00 94.81 101 LYS A C 1
ATOM 774 O O . LYS A 1 101 ? 18.200 -10.092 -10.871 1.00 94.81 101 LYS A O 1
ATOM 779 N N . SER A 1 102 ? 17.970 -8.694 -9.133 1.00 96.06 102 SER A N 1
ATOM 780 C CA . SER A 1 102 ? 18.355 -9.668 -8.106 1.00 96.06 102 SER A CA 1
ATOM 781 C C . SER A 1 102 ? 17.311 -10.774 -7.922 1.00 96.06 102 SER A C 1
ATOM 783 O O . SER A 1 102 ? 17.663 -11.944 -7.819 1.00 96.06 102 SER A O 1
ATOM 785 N N . LEU A 1 103 ? 16.025 -10.412 -7.899 1.00 95.94 103 LEU A N 1
ATOM 786 C CA . LEU A 1 103 ? 14.931 -11.344 -7.612 1.00 95.94 103 LEU A CA 1
ATOM 787 C C . LEU A 1 103 ? 14.454 -12.112 -8.846 1.00 95.94 103 LEU A C 1
ATOM 789 O O . LEU A 1 103 ? 14.048 -13.263 -8.718 1.00 95.94 103 LEU A O 1
ATOM 793 N N . PHE A 1 104 ? 14.483 -11.481 -10.022 1.00 94.38 104 PHE A N 1
ATOM 794 C CA . PHE A 1 104 ? 13.881 -12.030 -11.241 1.00 94.38 104 PHE A CA 1
ATOM 795 C C . PHE A 1 104 ? 14.869 -12.178 -12.401 1.00 94.38 104 PHE A C 1
ATOM 797 O O . PHE A 1 104 ? 14.468 -12.614 -13.471 1.00 94.38 104 PHE A O 1
ATOM 804 N N . GLY A 1 105 ? 16.131 -11.764 -12.249 1.00 94.25 105 GLY A N 1
ATOM 805 C CA . GLY A 1 105 ? 17.119 -11.808 -13.337 1.00 94.25 105 GLY A CA 1
ATOM 806 C C . GLY A 1 105 ? 16.884 -10.791 -14.464 1.00 94.25 105 GLY A C 1
ATOM 807 O O . GLY A 1 105 ? 17.694 -10.700 -15.381 1.00 94.25 105 GLY A O 1
ATOM 808 N N . VAL A 1 106 ? 15.817 -9.992 -14.393 1.00 94.88 106 VAL A N 1
ATOM 809 C CA . VAL A 1 106 ? 15.406 -9.037 -15.432 1.00 94.88 106 VAL A CA 1
ATOM 810 C C . VAL A 1 106 ? 16.155 -7.712 -15.293 1.00 94.88 106 VAL A C 1
ATOM 812 O O . VAL A 1 106 ? 16.262 -7.149 -14.202 1.00 94.88 106 VAL A O 1
ATOM 815 N N . THR A 1 107 ? 16.627 -7.151 -16.405 1.00 93.38 107 THR A N 1
ATOM 816 C CA . THR A 1 107 ? 17.211 -5.807 -16.436 1.00 93.38 107 THR A CA 1
ATOM 817 C C . THR A 1 107 ? 16.176 -4.765 -16.847 1.00 93.38 107 THR A C 1
ATOM 819 O O . THR A 1 107 ? 15.361 -4.975 -17.739 1.00 93.38 107 THR A O 1
ATOM 822 N N . CYS A 1 108 ? 16.196 -3.614 -16.173 1.00 93.69 108 CYS A N 1
ATOM 823 C CA . CYS A 1 108 ? 15.248 -2.528 -16.403 1.00 93.69 108 CYS A CA 1
ATOM 824 C C . CYS A 1 108 ? 15.972 -1.267 -16.892 1.00 93.69 108 CYS A C 1
ATOM 826 O O . CYS A 1 108 ? 16.873 -0.741 -16.227 1.00 93.69 108 CYS A O 1
ATOM 828 N N . HIS A 1 109 ? 15.553 -0.756 -18.050 1.00 90.88 109 HIS A N 1
ATOM 829 C CA . HIS A 1 109 ? 16.182 0.372 -18.735 1.00 90.88 109 HIS A CA 1
ATOM 830 C C . HIS A 1 109 ? 15.159 1.453 -19.072 1.00 90.88 109 HIS A C 1
ATOM 832 O O . HIS A 1 109 ? 14.027 1.161 -19.439 1.00 90.88 109 HIS A O 1
ATOM 838 N N . ARG A 1 110 ? 15.559 2.724 -18.968 1.00 91.62 110 ARG A N 1
ATOM 839 C CA . ARG A 1 110 ? 14.730 3.836 -19.446 1.00 91.62 110 ARG A CA 1
ATOM 840 C C . ARG A 1 110 ? 14.899 3.954 -20.954 1.00 91.62 110 ARG A C 1
ATOM 842 O O . ARG A 1 110 ? 16.030 3.949 -21.431 1.00 91.62 110 ARG A O 1
ATOM 849 N N . ILE A 1 111 ? 13.791 4.104 -21.666 1.00 93.38 111 ILE A N 1
ATOM 850 C CA . ILE A 1 111 ? 13.772 4.292 -23.117 1.00 93.38 111 ILE A CA 1
ATOM 851 C C . ILE A 1 111 ? 13.038 5.591 -23.475 1.00 93.38 111 ILE A C 1
ATOM 853 O O . ILE A 1 111 ? 12.180 6.039 -22.709 1.00 93.38 111 ILE A O 1
ATOM 857 N N . PRO A 1 112 ? 13.395 6.245 -24.592 1.00 92.19 112 PRO A N 1
ATOM 858 C CA . PRO A 1 112 ? 12.694 7.439 -25.042 1.00 92.19 112 PRO A CA 1
ATOM 859 C C . PRO A 1 112 ? 11.257 7.107 -25.468 1.00 92.19 112 PRO A C 1
ATOM 861 O O . PRO A 1 112 ? 10.978 6.023 -25.986 1.00 92.19 112 PRO A O 1
ATOM 864 N N . LEU A 1 113 ? 10.354 8.060 -25.241 1.00 92.62 113 LEU A N 1
ATOM 865 C CA . LEU A 1 113 ? 8.984 8.031 -25.750 1.00 92.62 113 LEU A CA 1
ATOM 866 C C . LEU A 1 113 ? 8.969 8.485 -27.213 1.00 92.62 113 LEU A C 1
ATOM 868 O O . LEU A 1 113 ? 9.659 9.442 -27.571 1.00 92.62 113 LEU A O 1
ATOM 872 N N . ALA A 1 114 ? 8.173 7.817 -28.044 1.00 90.62 114 ALA A N 1
ATOM 873 C CA . ALA A 1 114 ? 7.903 8.263 -29.404 1.00 90.62 114 ALA A CA 1
ATOM 874 C C . ALA A 1 114 ? 6.903 9.442 -29.419 1.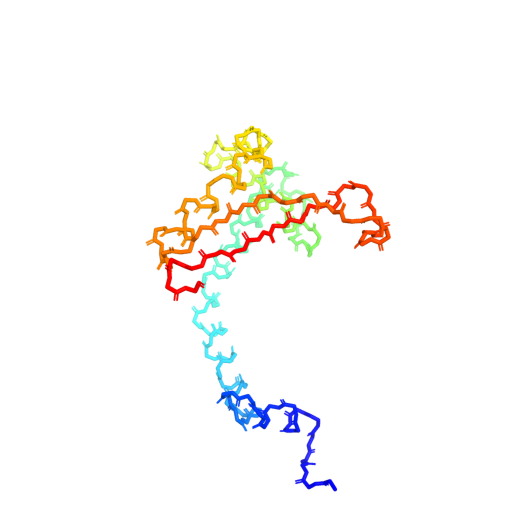00 90.62 114 ALA A C 1
ATOM 876 O O . ALA A 1 114 ? 6.142 9.629 -28.461 1.00 90.62 114 ALA A O 1
ATOM 877 N N . PRO A 1 115 ? 6.861 10.248 -30.497 1.00 89.88 115 PRO A N 1
ATOM 878 C CA . PRO A 1 115 ? 5.868 11.312 -30.632 1.00 89.88 115 PRO A CA 1
ATOM 879 C C . PRO A 1 115 ? 4.434 10.771 -30.512 1.00 89.88 115 PRO A C 1
ATOM 881 O O . PRO A 1 115 ? 4.063 9.836 -31.216 1.00 89.88 115 PRO A O 1
ATOM 884 N N . GLY A 1 116 ? 3.634 11.363 -29.620 1.00 91.50 116 GLY A N 1
ATOM 885 C CA . GLY A 1 116 ? 2.246 10.952 -29.363 1.00 91.50 116 GLY A CA 1
ATOM 886 C C . GLY A 1 116 ? 2.079 9.744 -28.431 1.00 91.50 116 GLY A C 1
ATOM 887 O O . GLY A 1 116 ? 0.952 9.337 -28.176 1.00 91.50 116 GLY A O 1
ATOM 888 N N . GLU A 1 117 ? 3.170 9.180 -27.904 1.00 94.12 117 GLU A N 1
ATOM 889 C CA . GLU A 1 117 ? 3.120 8.015 -27.009 1.00 94.12 117 GLU A CA 1
ATOM 890 C C . GLU A 1 117 ? 2.795 8.381 -25.547 1.00 94.12 117 GLU A C 1
ATOM 892 O O . GLU A 1 117 ? 2.395 7.516 -24.770 1.00 94.12 117 GLU A O 1
ATOM 897 N N . SER A 1 118 ? 2.939 9.652 -25.151 1.00 94.06 118 SER A N 1
ATOM 898 C CA . SER A 1 118 ? 2.584 10.115 -23.805 1.00 94.06 118 SER A CA 1
ATOM 899 C C . SER A 1 118 ? 1.471 11.157 -23.804 1.00 94.06 118 SER A C 1
ATOM 901 O O . SER A 1 118 ? 1.353 11.987 -24.704 1.00 94.06 118 SER A O 1
ATOM 903 N N . TRP A 1 119 ? 0.667 11.122 -22.741 1.00 94.38 119 TRP A N 1
ATOM 904 C CA . TRP A 1 119 ? -0.341 12.139 -22.432 1.00 94.38 119 TRP A CA 1
ATOM 905 C C . TRP A 1 119 ? 0.220 13.306 -21.603 1.00 94.38 119 TRP A C 1
ATOM 907 O O . TRP A 1 119 ? -0.436 14.337 -21.492 1.00 94.38 119 TRP A O 1
ATOM 917 N N . ASP A 1 120 ? 1.413 13.151 -21.016 1.00 94.44 120 ASP A N 1
ATOM 918 C CA . ASP A 1 120 ? 2.102 14.174 -20.222 1.00 94.44 120 ASP A CA 1
ATOM 919 C C . ASP A 1 120 ? 3.637 14.082 -20.418 1.00 94.44 120 ASP A C 1
ATOM 921 O O . ASP A 1 120 ? 4.164 12.976 -20.606 1.00 94.44 120 ASP A O 1
ATOM 925 N N . PRO A 1 121 ? 4.383 15.207 -20.391 1.00 90.44 121 PRO A N 1
ATOM 926 C CA . PRO A 1 121 ? 5.842 15.205 -20.549 1.00 90.44 121 PRO A CA 1
ATOM 927 C C . PRO A 1 121 ? 6.631 14.520 -19.419 1.00 90.44 121 PRO A C 1
ATOM 929 O O . PRO A 1 121 ? 7.779 14.134 -19.630 1.00 90.44 121 PRO A O 1
ATOM 932 N N . GLN A 1 122 ? 6.059 14.379 -18.221 1.00 91.06 122 GLN A N 1
ATOM 933 C CA . GLN A 1 122 ? 6.716 13.772 -17.055 1.00 91.06 122 GLN A CA 1
ATOM 934 C C . GLN A 1 122 ? 6.622 12.240 -17.047 1.00 91.06 122 GLN A C 1
ATOM 936 O O . GLN A 1 122 ? 7.204 11.586 -16.179 1.00 91.06 122 GLN A O 1
ATOM 941 N N . VAL A 1 123 ? 5.915 11.646 -18.013 1.00 93.25 123 VAL A N 1
ATOM 942 C CA . VAL A 1 123 ? 5.807 10.191 -18.147 1.00 93.25 123 VAL A CA 1
ATOM 943 C C . VAL A 1 123 ? 7.177 9.586 -18.466 1.00 93.25 123 VAL A C 1
ATOM 945 O O . VAL A 1 123 ? 7.904 10.035 -19.353 1.00 93.25 123 VAL A O 1
ATOM 948 N N . LEU A 1 124 ? 7.530 8.523 -17.742 1.00 91.75 124 LEU A N 1
ATOM 949 C CA . LEU A 1 124 ? 8.755 7.757 -17.951 1.00 91.75 124 LEU A CA 1
ATOM 950 C C . LEU A 1 124 ? 8.416 6.407 -18.581 1.00 91.75 124 LEU A C 1
ATOM 952 O O . LEU A 1 124 ? 7.632 5.643 -18.024 1.00 91.75 124 LEU A O 1
ATOM 956 N N . LYS A 1 125 ? 9.057 6.084 -19.706 1.00 93.44 125 LYS A N 1
ATOM 957 C CA . LYS A 1 125 ? 8.963 4.763 -20.333 1.00 93.44 125 LYS A CA 1
ATOM 958 C C . LYS A 1 125 ? 10.136 3.891 -19.889 1.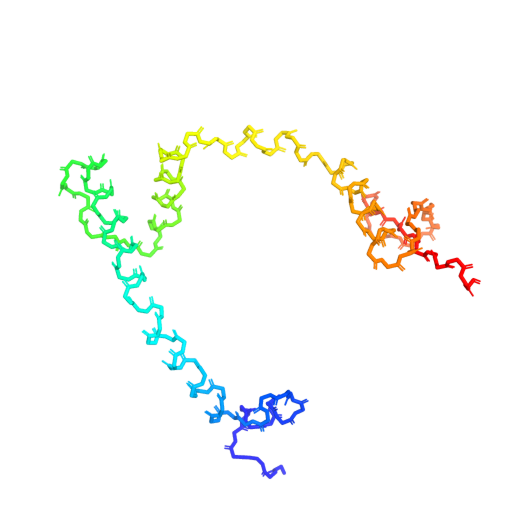00 93.44 125 LYS A C 1
ATOM 960 O O . LYS A 1 125 ? 11.302 4.268 -20.048 1.00 93.44 125 LYS A O 1
ATOM 965 N N . LEU A 1 126 ? 9.821 2.734 -19.315 1.00 93.31 126 LEU A N 1
ATOM 966 C CA . LEU A 1 126 ? 10.788 1.728 -18.879 1.00 93.31 126 LEU A CA 1
ATOM 967 C C . LEU A 1 126 ? 10.577 0.441 -19.681 1.00 93.31 126 LEU A C 1
ATOM 969 O O . LEU A 1 126 ? 9.443 0.038 -19.916 1.00 93.31 126 LEU A O 1
ATOM 973 N N . CYS A 1 127 ? 11.672 -0.189 -20.091 1.00 93.12 127 CYS A N 1
ATOM 974 C CA . CYS A 1 127 ? 11.699 -1.487 -20.751 1.00 93.12 127 CYS A CA 1
ATOM 975 C C . CYS A 1 127 ? 12.309 -2.522 -19.803 1.00 93.12 127 CYS A C 1
ATOM 977 O O . CYS A 1 127 ? 13.330 -2.244 -19.163 1.00 93.12 127 CYS A O 1
ATOM 979 N N . LEU A 1 128 ? 11.679 -3.691 -19.720 1.00 94.19 128 LEU A N 1
ATOM 980 C CA . LEU A 1 128 ? 12.163 -4.855 -18.988 1.00 94.19 128 LEU A CA 1
ATOM 981 C C . LEU A 1 128 ? 12.700 -5.872 -19.995 1.00 94.19 128 LEU A C 1
ATOM 983 O O . LEU A 1 128 ? 12.037 -6.143 -20.989 1.00 94.19 128 LEU A O 1
ATOM 987 N N . HIS A 1 129 ? 13.883 -6.416 -19.732 1.00 93.38 129 HIS A N 1
ATOM 988 C CA . HIS A 1 129 ? 14.542 -7.393 -20.590 1.00 93.38 129 HIS A CA 1
ATOM 989 C C . HIS A 1 129 ? 15.002 -8.585 -19.752 1.00 93.38 129 HIS A C 1
ATOM 991 O O . HIS A 1 129 ? 15.772 -8.415 -18.801 1.00 93.38 129 HIS A O 1
ATOM 997 N N . HIS A 1 130 ? 14.520 -9.783 -20.075 1.00 92.50 130 HIS A N 1
ATOM 998 C CA . HIS A 1 130 ? 15.029 -11.015 -19.482 1.00 92.50 130 HIS A CA 1
ATOM 999 C C . HIS A 1 130 ? 16.203 -11.528 -20.335 1.00 92.50 130 HIS A C 1
ATOM 1001 O O . HIS A 1 130 ? 16.110 -11.464 -21.550 1.00 92.50 130 HIS A O 1
ATOM 1007 N N . PRO A 1 131 ? 17.310 -12.032 -19.760 1.00 82.88 131 PRO A N 1
ATOM 1008 C CA . PRO A 1 131 ? 18.479 -12.464 -20.540 1.00 82.88 131 PRO A CA 1
ATOM 1009 C C . PRO A 1 131 ? 18.225 -13.610 -21.534 1.00 82.88 131 PRO A C 1
ATOM 1011 O O . PRO A 1 131 ? 19.071 -13.860 -22.387 1.00 82.88 131 PRO A O 1
ATOM 1014 N N . GLU A 1 132 ? 17.118 -14.336 -21.368 1.00 77.88 132 GLU A N 1
ATOM 1015 C CA . GLU A 1 132 ? 16.729 -15.494 -22.190 1.00 77.88 132 GLU A CA 1
ATOM 1016 C C . GLU A 1 132 ? 15.715 -15.150 -23.302 1.00 77.88 132 GLU A C 1
ATOM 1018 O O . GLU A 1 132 ? 15.331 -16.041 -24.057 1.00 77.88 132 GLU A O 1
ATOM 1023 N N . GLU A 1 133 ? 15.297 -13.884 -23.406 1.00 57.31 133 GLU A N 1
ATOM 1024 C CA . GLU A 1 133 ? 14.479 -13.329 -24.500 1.00 57.31 133 GLU A CA 1
ATOM 1025 C C . GLU A 1 133 ? 15.310 -12.352 -25.343 1.00 57.31 133 GLU A C 1
ATOM 1027 O O . GLU A 1 133 ? 15.096 -12.313 -26.577 1.00 57.31 133 GLU A O 1
#

Foldseek 3Di:
DPDPDPQQVVCCVPPCNGVVSVVVVVVVVCVVCVVVVVVLLVVLQVQQCVVVVVPRDHDDPVCNVVSVVVVCCVVVVDDPVVVVVVPDVVVVVVVVQVVCCVPPVKGKDWDDDDVPRDPDPPDTDIDIGHPVD

Radius of gyration: 24.13 Å; chains: 1; bounding box: 48×38×60 Å

Sequence (133 aa):
MGCGSYAELAVKPNMASSPKVVMSFLLEMSKMVQAKSTEELNLLTKFKREKCGHSGGDLRPWDEAYYTTMMKSSVYKLDSSVVASYFSLSNCIEGLKVLVKSLFGVTCHRIPLAPGESWDPQVLKLCLHHPEE